Protein 3BEE (pdb70)

CATH classification: 1.25.40.10

Sequence (179 aa):
NAVTATQLAAKKATTLYYLHKQATDEVSLLLEQALQLEPYNEAALSLIANDHFISFRFQEAIDTWVLLLDSNDPNLDRVTIIESINKAKKLAVTATQLAAKATTLYYLHKQATDEVSLLLEEQALQLEPYNEAALSLIANDHFISFRFQEAIDTWVLLLDSNDPNLDRVTIIESINKAKKL

Radius of gyration: 17.72 Å; Cα contacts (8 Å, |Δi|>4): 206; chains: 2; bounding box: 45×54×32 Å

Nearest PDB structures (foldseek):
  3bee-assembly2_B  TM=1.011E+00  e=8.705E-12  Vibrio parahaemolyticus RIMD 2210633
  2e2e-assembly1_B  TM=8.707E-01  e=1.214E-04  Escherichia coli
  6i57-assembly1_A  TM=6.862E-01  e=1.501E-01  Homo sapiens
  8rw5-assembly1_B  TM=7.848E-01  e=7.991E-01  Myxococcus xanthus
  3fp4-assembly1_A  TM=7.143E-01  e=6.440E-01  Saccharomyces cerevisiae

Foldseek 3Di:
DDDALLNLLVVLVCCQPVPPNDDPSSVVSLVVSCVRPVLDPSSLVSVLVSCVVVLVLVVSLVSLVVNVVDPDPPDPNVVSVVSNVVSVVD/DQALVNLLVVLVVVCVVVVNDDPSSVVSLVVSCVRPVLDPSSLVSQLVSCVVVLVLVSSLVSLVSNVPDPDPPPPNVVSVVSNVVSVVD

B-factor: mean 39.33, std 5.63, range [28.01, 76.07]

InterPro domains:
  IPR011990 Tetratricopeptide-like helical domain superfamily [G3DSA:1.25.40.10] (98-235)
  IPR011990 Tetratricopeptide-like helical domain superfamily [SSF48452] (102-208)
  IPR019734 Tetratricopeptide repeat [PS50005] (113-146)
  IPR051263 Cytochrome c-type biogenesis [PTHR47870] (85-233)
  IPR056413 Cytochrome c-type biogenesis protein H, TPR domain [PF23914] (102-218)

Structure (mmCIF, N/CA/C/O backbone):
data_3BEE
#
_entry.id   3BEE
#
_cell.length_a   82.383
_cell.length_b   82.383
_cell.length_c   74.342
_cell.angle_alpha   90.00
_cell.angle_beta   90.00
_cell.angle_gamma   90.00
#
_symmetry.space_group_name_H-M   'P 43 21 2'
#
loop_
_entity.id
_entity.type
_entity.pdbx_description
1 polymer 'Putative YfrE protein'
2 non-polymer 1,2-ETHANEDIOL
3 water water
#
loop_
_atom_site.group_PDB
_atom_site.id
_atom_site.type_symbol
_atom_site.label_atom_id
_atom_site.label_alt_id
_atom_site.label_comp_id
_atom_site.label_asym_id
_atom_site.label_entity_id
_atom_site.label_seq_id
_atom_site.pdbx_PDB_ins_code
_atom_site.Cartn_x
_atom_site.Cartn_y
_atom_site.Cartn_z
_atom_site.occupancy
_atom_site.B_iso_or_equiv
_atom_site.auth_seq_id
_atom_site.auth_comp_id
_atom_site.auth_asym_id
_atom_site.auth_atom_id
_atom_site.pdbx_PDB_model_num
ATOM 1 N N . ASN A 1 2 ? 5.023 58.964 23.942 1.00 58.59 144 ASN A N 1
ATOM 2 C CA . ASN A 1 2 ? 6.450 59.438 23.933 1.00 58.11 144 ASN A CA 1
ATOM 3 C C . ASN A 1 2 ? 7.473 58.291 24.109 1.00 56.83 144 ASN A C 1
ATOM 4 O O . ASN A 1 2 ? 8.195 57.925 23.159 1.00 56.82 144 ASN A O 1
ATOM 6 N N . ALA A 1 3 ? 7.526 57.729 25.317 1.00 54.79 145 ALA A N 1
ATOM 7 C CA . ALA A 1 3 ? 8.493 56.680 25.630 1.00 52.60 145 ALA A CA 1
ATOM 8 C C . ALA A 1 3 ? 8.262 55.398 24.826 1.00 51.11 145 ALA A C 1
ATOM 9 O O . ALA A 1 3 ? 7.170 55.151 24.296 1.00 50.98 145 ALA A O 1
ATOM 11 N N . VAL A 1 4 ? 9.325 54.609 24.722 1.00 49.13 146 VAL A N 1
ATOM 12 C CA . VAL A 1 4 ? 9.293 53.285 24.125 1.00 47.58 146 VAL A CA 1
ATOM 13 C C . VAL A 1 4 ? 8.238 52.426 24.840 1.00 45.84 146 VAL A C 1
ATOM 14 O O . VAL A 1 4 ? 8.058 52.515 26.040 1.00 45.20 146 VAL A O 1
ATOM 18 N N . THR A 1 5 ? 7.511 51.614 24.098 1.00 44.69 147 THR A N 1
ATOM 19 C CA . THR A 1 5 ? 6.462 50.819 24.718 1.00 43.65 147 THR A CA 1
ATOM 20 C C . THR A 1 5 ? 7.046 49.485 25.187 1.00 42.84 147 THR A C 1
ATOM 21 O O . THR A 1 5 ? 8.149 49.121 24.782 1.00 42.45 147 THR A O 1
ATOM 25 N N . ALA A 1 6 ? 6.307 48.783 26.044 1.00 42.17 148 ALA A N 1
ATOM 26 C CA . ALA A 1 6 ? 6.716 47.475 26.551 1.00 42.37 148 ALA A CA 1
ATOM 27 C C . ALA A 1 6 ? 6.935 46.493 25.401 1.00 42.51 148 ALA A C 1
ATOM 28 O O . ALA A 1 6 ? 7.867 45.673 25.427 1.00 42.89 148 ALA A O 1
ATOM 30 N N . THR A 1 7 ? 6.068 46.585 24.394 1.00 42.50 149 THR A N 1
ATOM 31 C CA . THR A 1 7 ? 6.135 45.715 23.222 1.00 41.59 149 THR A CA 1
ATOM 32 C C . THR A 1 7 ? 7.369 46.038 22.387 1.00 41.42 149 THR A C 1
ATOM 33 O O . THR A 1 7 ? 8.029 45.136 21.900 1.00 42.07 149 THR A O 1
ATOM 37 N N . GLN A 1 8 ? 7.715 47.321 22.273 1.00 40.88 150 GLN A N 1
ATOM 38 C CA . GLN A 1 8 ? 8.954 47.714 21.607 1.00 39.82 150 GLN A CA 1
ATOM 39 C C . GLN A 1 8 ? 10.226 47.215 22.326 1.00 39.06 150 GLN A C 1
ATOM 40 O O . GLN A 1 8 ? 11.183 46.805 21.681 1.00 38.89 150 GLN A O 1
ATOM 46 N N . LEU A 1 9 ? 10.227 47.260 23.656 1.00 38.20 151 LEU A N 1
ATOM 47 C CA . LEU A 1 9 ? 11.297 46.686 24.461 1.00 37.18 151 LEU A CA 1
ATOM 48 C C . LEU A 1 9 ? 11.393 45.157 24.255 1.00 36.18 151 LEU A C 1
ATOM 49 O O . LEU A 1 9 ? 12.485 44.615 24.070 1.00 36.63 151 LEU A O 1
ATOM 54 N N . ALA A 1 10 ? 10.246 44.482 24.235 1.00 35.56 152 ALA A N 1
ATOM 55 C CA . ALA A 1 10 ? 10.192 43.036 24.046 1.00 34.79 152 ALA A CA 1
ATOM 56 C C . ALA A 1 10 ? 10.590 42.673 22.641 1.00 34.63 152 ALA A C 1
ATOM 57 O O . ALA A 1 10 ? 11.185 41.623 22.436 1.00 35.37 152 ALA A O 1
ATOM 59 N N . ALA A 1 11 ? 10.275 43.532 21.669 1.00 33.46 153 ALA A N 1
ATOM 60 C CA . ALA A 1 11 ? 10.689 43.286 20.290 1.00 32.97 153 ALA A CA 1
ATOM 61 C C . ALA A 1 11 ? 12.218 43.365 20.150 1.00 33.40 153 ALA A C 1
ATOM 62 O O . ALA A 1 11 ? 12.824 42.561 19.439 1.00 33.64 153 ALA A O 1
ATOM 64 N N A LYS A 1 12 ? 12.867 44.324 20.806 0.50 33.48 154 LYS A N 1
ATOM 65 N N B LYS A 1 12 ? 12.800 44.342 20.849 0.50 33.22 154 LYS A N 1
ATOM 66 C CA A LYS A 1 12 ? 14.326 44.324 20.735 0.50 33.43 154 LYS A CA 1
ATOM 67 C CA B LYS A 1 12 ? 14.246 44.535 20.941 0.50 33.11 154 LYS A CA 1
ATOM 68 C C A LYS A 1 12 ? 14.855 43.072 21.408 0.50 34.05 154 LYS A C 1
ATOM 69 C C B LYS A 1 12 ? 14.912 43.286 21.523 0.50 33.80 154 LYS A C 1
ATOM 70 O O A LYS A 1 12 ? 15.755 42.412 20.875 0.50 34.13 154 LYS A O 1
ATOM 71 O O B LYS A 1 12 ? 15.953 42.844 21.029 0.50 34.01 154 LYS A O 1
ATOM 82 N N . ALA A 1 13 ? 14.293 42.731 22.567 1.00 34.28 155 ALA A N 1
ATOM 83 C CA . ALA A 1 13 ? 14.743 41.506 23.236 1.00 34.98 155 ALA A CA 1
ATOM 84 C C . ALA A 1 13 ? 14.644 40.309 22.300 1.00 35.65 155 ALA A C 1
ATOM 85 O O . ALA A 1 13 ? 15.546 39.471 22.268 1.00 37.26 155 ALA A O 1
ATOM 87 N N . THR A 1 14 ? 13.549 40.227 21.545 1.00 36.44 156 THR A N 1
ATOM 88 C CA . THR A 1 14 ? 13.272 39.116 20.631 1.00 35.65 156 THR A CA 1
ATOM 89 C C . THR A 1 14 ? 14.318 39.098 19.510 1.00 36.26 156 THR A C 1
ATOM 90 O O . THR A 1 14 ? 14.832 38.036 19.157 1.00 36.38 156 THR A O 1
ATOM 94 N N . THR A 1 15 ? 14.630 40.263 18.942 1.00 36.67 157 THR A N 1
ATOM 95 C CA . THR A 1 15 ? 15.671 40.336 17.920 1.00 37.86 157 THR A CA 1
ATOM 96 C C . THR A 1 15 ? 17.029 39.844 18.458 1.00 38.89 157 THR A C 1
ATOM 97 O O . THR A 1 15 ? 17.683 39.012 17.836 1.00 38.78 157 THR A O 1
ATOM 101 N N . LEU A 1 16 ? 17.447 40.359 19.612 1.00 39.70 158 LEU A N 1
ATOM 102 C CA . LEU A 1 16 ? 18.715 39.945 20.202 1.00 40.99 158 LEU A CA 1
ATOM 103 C C . LEU A 1 16 ? 18.733 38.456 20.538 1.00 41.61 158 LEU A C 1
ATOM 104 O O . LEU A 1 16 ? 19.770 37.817 20.387 1.00 42.77 158 LEU A O 1
ATOM 109 N N . TYR A 1 17 ? 17.590 37.910 20.959 1.00 41.00 159 TYR A N 1
ATOM 110 C CA . TYR A 1 17 ? 17.458 36.484 21.230 1.00 41.01 159 TYR A CA 1
ATOM 111 C C . TYR A 1 17 ? 17.623 35.580 19.991 1.00 41.81 159 TYR A C 1
ATOM 112 O O . TYR A 1 17 ? 18.595 34.798 19.933 1.00 41.36 159 TYR A O 1
ATOM 121 N N . TYR A 1 18 ? 16.644 35.640 19.055 1.00 42.44 160 TYR A N 1
ATOM 122 C CA . TYR A 1 18 ? 16.556 34.696 17.871 1.00 42.44 160 TYR A CA 1
ATOM 123 C C . TYR A 1 18 ? 17.698 34.792 16.899 1.00 42.89 160 TYR A C 1
ATOM 124 O O . TYR A 1 18 ? 18.063 33.788 16.226 1.00 43.06 160 TYR A O 1
ATOM 133 N N . LEU A 1 19 ? 18.248 35.991 16.786 1.00 42.58 161 LEU A N 1
ATOM 134 C CA . LEU A 1 19 ? 19.316 36.197 15.804 1.00 43.00 161 LEU A CA 1
ATOM 135 C C . LEU A 1 19 ? 20.679 35.873 16.417 1.00 43.00 161 LEU A C 1
ATOM 136 O O . LEU A 1 19 ? 21.686 35.733 15.686 1.00 43.75 161 LEU A O 1
ATOM 141 N N . HIS A 1 20 ? 20.708 35.720 17.740 1.00 42.11 162 HIS A N 1
ATOM 142 C CA . HIS A 1 20 ? 21.986 35.431 18.454 1.00 41.56 162 HIS A CA 1
ATOM 143 C C . HIS A 1 20 ? 21.981 34.157 19.306 1.00 40.12 162 HIS A C 1
ATOM 144 O O . HIS A 1 20 ? 22.216 34.175 20.510 1.00 39.96 162 HIS A O 1
ATOM 151 N N . LYS A 1 21 ? 21.727 33.050 18.626 1.00 39.05 163 LYS A N 1
ATOM 152 C CA . LYS A 1 21 ? 21.840 31.725 19.196 1.00 37.64 163 LYS A CA 1
ATOM 153 C C . LYS A 1 21 ? 20.804 31.435 20.269 1.00 36.33 163 LYS A C 1
ATOM 154 O O . LYS A 1 21 ? 20.992 30.516 21.050 1.00 36.33 163 LYS A O 1
ATOM 160 N N . GLN A 1 22 ? 19.710 32.200 20.283 1.00 34.71 164 GLN A N 1
ATOM 161 C CA . GLN A 1 22 ? 18.596 31.945 21.195 1.00 34.39 164 GLN A CA 1
ATOM 162 C C . GLN A 1 22 ? 19.141 31.863 22.632 1.00 34.33 164 GLN A C 1
ATOM 163 O O . GLN A 1 22 ? 18.899 30.883 23.364 1.00 31.55 164 GLN A O 1
ATOM 169 N N . ALA A 1 23 ? 19.950 32.863 22.992 1.00 34.45 165 ALA A N 1
ATOM 170 C CA . ALA A 1 23 ? 20.498 32.952 24.348 1.00 34.94 165 ALA A CA 1
ATOM 171 C C . ALA A 1 23 ? 19.762 34.027 25.129 1.00 34.97 165 ALA A C 1
ATOM 172 O O . ALA A 1 23 ? 19.655 35.181 24.679 1.00 34.56 165 ALA A O 1
ATOM 182 N N . THR A 1 25 ? 20.515 36.207 27.392 1.00 35.42 167 THR A N 1
ATOM 183 C CA . THR A 1 25 ? 21.642 36.970 27.979 1.00 34.86 167 THR A CA 1
ATOM 184 C C . THR A 1 25 ? 21.105 37.960 29.002 1.00 34.63 167 THR A C 1
ATOM 185 O O . THR A 1 25 ? 19.895 38.186 29.065 1.00 34.16 167 THR A O 1
ATOM 189 N N . ASP 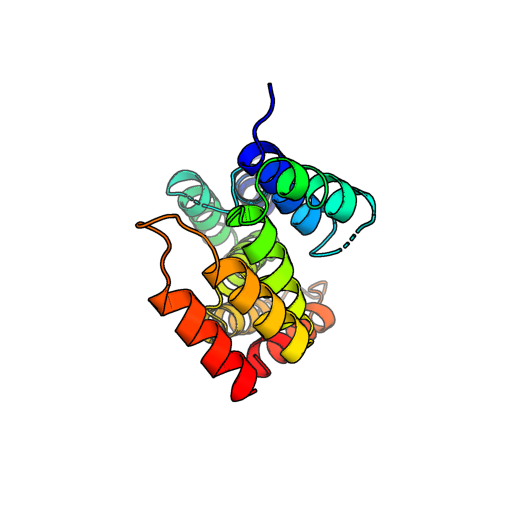A 1 26 ? 21.991 38.539 29.812 1.00 34.53 168 ASP A N 1
ATOM 190 C CA . ASP A 1 26 ? 21.609 39.639 30.694 1.00 35.28 168 ASP A CA 1
ATOM 191 C C . ASP A 1 26 ? 20.907 40.778 29.920 1.00 35.78 168 ASP A C 1
ATOM 192 O O . ASP A 1 26 ? 19.932 41.357 30.409 1.00 35.79 168 ASP A O 1
ATOM 197 N N . GLU A 1 27 ? 21.378 41.064 28.702 1.00 35.62 169 GLU A N 1
ATOM 198 C CA . GLU A 1 27 ? 20.805 42.140 27.885 1.00 36.58 169 GLU A CA 1
ATOM 199 C C . GLU A 1 27 ? 19.351 41.850 27.509 1.00 35.75 169 GLU A C 1
ATOM 200 O O . GLU A 1 27 ? 18.461 42.700 27.670 1.00 35.56 169 GLU A O 1
ATOM 206 N N . VAL A 1 28 ? 19.103 40.631 27.028 1.00 35.99 170 VAL A N 1
ATOM 207 C CA . VAL A 1 28 ? 17.750 40.180 26.681 1.00 34.78 170 VAL A CA 1
ATOM 208 C C . VAL A 1 28 ? 16.873 40.170 27.929 1.00 36.00 170 VAL A C 1
ATOM 209 O O . VAL A 1 28 ? 15.747 40.646 27.885 1.00 35.83 170 VAL A O 1
ATOM 213 N N . SER A 1 29 ? 17.392 39.626 29.039 1.00 36.08 171 SER A N 1
ATOM 214 C CA . SER A 1 29 ? 16.613 39.498 30.257 1.00 37.27 171 SER A CA 1
ATOM 215 C C . SER A 1 29 ? 16.203 40.871 30.768 1.00 37.55 171 SER A C 1
ATOM 216 O O . SER A 1 29 ? 15.036 41.062 31.131 1.00 37.90 171 SER A O 1
ATOM 219 N N . LEU A 1 30 ? 17.143 41.824 30.798 1.00 36.40 172 LEU A N 1
ATOM 220 C CA . LEU A 1 30 ? 16.799 43.174 31.243 1.00 36.59 172 LEU A CA 1
ATOM 221 C C . LEU A 1 30 ? 15.729 43.855 30.377 1.00 36.91 172 LEU A C 1
ATOM 222 O O . LEU A 1 30 ? 14.821 44.467 30.913 1.00 37.35 172 LEU A O 1
ATOM 227 N N . LEU A 1 31 ? 15.849 43.775 29.049 1.00 37.30 173 LEU A N 1
ATOM 228 C CA . LEU A 1 31 ? 14.822 44.322 28.136 1.00 38.12 173 LEU A CA 1
ATOM 229 C C . LEU A 1 31 ? 13.448 43.722 28.399 1.00 38.57 173 LEU A C 1
ATOM 230 O O . LEU A 1 31 ? 12.460 44.451 28.460 1.00 39.37 173 LEU A O 1
ATOM 235 N N . LEU A 1 32 ? 13.405 42.405 28.609 1.00 39.11 174 LEU A N 1
ATOM 236 C CA . LEU A 1 32 ? 12.176 41.711 29.009 1.00 38.77 174 LEU A CA 1
ATOM 237 C C . LEU A 1 32 ? 11.667 42.167 30.367 1.00 39.55 174 LEU A C 1
ATOM 238 O O . LEU A 1 32 ? 10.469 42.434 30.512 1.00 39.93 174 LEU A O 1
ATOM 243 N N . GLU A 1 33 ? 12.557 42.263 31.358 1.00 39.52 175 GLU A N 1
ATOM 244 C CA . GLU A 1 33 ? 12.164 42.747 32.679 1.00 40.53 175 GLU A CA 1
ATOM 245 C C . GLU A 1 33 ? 11.495 44.099 32.590 1.00 39.98 175 GLU A C 1
ATOM 246 O O . GLU A 1 33 ? 10.541 44.383 33.322 1.00 40.35 175 GLU A O 1
ATOM 252 N N . GLN A 1 34 ? 12.036 44.956 31.720 1.00 39.24 176 GLN A N 1
ATOM 253 C CA . GLN A 1 34 ? 11.527 46.306 31.563 1.00 38.41 176 GLN A CA 1
ATOM 254 C C . GLN A 1 34 ? 10.204 46.360 30.843 1.00 38.52 176 GLN A C 1
ATOM 255 O O . GLN A 1 34 ? 9.352 47.148 31.214 1.00 38.24 176 GLN A O 1
ATOM 261 N N . ALA A 1 35 ? 10.039 45.532 29.809 1.00 38.14 177 ALA A N 1
ATOM 262 C CA . ALA A 1 35 ? 8.735 45.342 29.191 1.00 38.98 177 ALA A CA 1
ATOM 263 C C . ALA A 1 35 ? 7.684 44.947 30.231 1.00 39.40 177 ALA A C 1
ATOM 264 O O . ALA A 1 35 ? 6.590 45.499 30.243 1.00 40.60 177 ALA A O 1
ATOM 266 N N . LEU A 1 36 ? 8.017 43.987 31.088 1.00 39.51 178 LEU A N 1
ATOM 267 C CA . LEU A 1 36 ? 7.106 43.490 32.134 1.00 39.82 178 LEU A CA 1
ATOM 268 C C . LEU A 1 36 ? 6.925 44.431 33.341 1.00 40.61 178 LEU A C 1
ATOM 269 O O . LEU A 1 36 ? 5.956 44.310 34.076 1.00 41.80 178 LEU A O 1
ATOM 274 N N . GLN A 1 37 ? 7.858 45.365 33.537 1.00 40.19 179 GLN A N 1
ATOM 275 C CA . GLN A 1 37 ? 7.703 46.454 34.495 1.00 40.59 179 GLN A CA 1
ATOM 276 C C . GLN A 1 37 ? 6.612 47.424 34.008 1.00 40.63 179 GLN A C 1
ATOM 277 O O . GLN A 1 37 ? 5.753 47.861 34.788 1.00 39.96 179 GLN A O 1
ATOM 283 N N . LEU A 1 38 ? 6.648 47.744 32.715 1.00 40.72 180 LEU A N 1
ATOM 284 C CA . LEU A 1 38 ? 5.608 48.569 32.082 1.00 40.66 180 LEU A CA 1
ATOM 285 C C . LEU A 1 38 ? 4.266 47.847 31.910 1.00 40.81 180 LEU A C 1
ATOM 286 O O . LEU A 1 38 ? 3.217 48.415 32.229 1.00 41.06 180 LEU A O 1
ATOM 291 N N . GLU A 1 39 ? 4.298 46.612 31.406 1.00 39.99 181 GLU A N 1
ATOM 292 C CA . GLU A 1 39 ? 3.082 45.828 31.167 1.00 40.07 181 GLU A CA 1
ATOM 293 C C . GLU A 1 39 ? 3.292 44.406 31.672 1.00 39.83 181 GLU A C 1
ATOM 294 O O . GLU A 1 39 ? 3.857 43.590 30.951 1.00 39.83 181 GLU A O 1
ATOM 300 N N . PRO A 1 40 ? 2.859 44.110 32.915 1.00 39.63 182 PRO A N 1
ATOM 301 C CA . PRO A 1 40 ? 3.089 42.803 33.551 1.00 39.34 182 PRO A CA 1
ATOM 302 C C . PRO A 1 40 ? 2.576 41.609 32.754 1.00 39.06 182 PRO A C 1
ATOM 303 O O . PRO A 1 40 ? 3.060 40.489 32.969 1.00 39.20 182 PRO A O 1
ATOM 307 N N . TYR A 1 41 ? 1.629 41.836 31.848 1.00 38.33 183 TYR A N 1
ATOM 308 C CA . TYR A 1 41 ? 1.087 40.748 31.014 1.00 38.87 183 TYR A CA 1
ATOM 309 C C . TYR A 1 41 ? 1.403 40.949 29.528 1.00 38.09 183 TYR A C 1
ATOM 310 O O . TYR A 1 41 ? 0.701 40.459 28.646 1.00 37.29 183 TYR A O 1
ATOM 319 N N . ASN A 1 42 ? 2.488 41.669 29.256 1.00 37.59 184 ASN A N 1
ATOM 320 C CA . ASN A 1 42 ? 2.883 41.912 27.880 1.00 37.24 184 ASN A CA 1
ATOM 321 C C . ASN A 1 42 ? 3.053 40.600 27.111 1.00 37.16 184 ASN A C 1
ATOM 322 O O . ASN A 1 42 ? 3.789 39.715 27.535 1.00 36.02 184 ASN A O 1
ATOM 327 N N . GLU A 1 43 ? 2.349 40.500 25.986 1.00 37.22 185 GLU A N 1
ATOM 328 C CA . GLU A 1 43 ? 2.280 39.288 25.209 1.00 37.15 185 GLU A CA 1
ATOM 329 C C . GLU A 1 43 ? 3.606 38.971 24.570 1.00 35.63 185 GLU A C 1
ATOM 330 O O . GLU A 1 43 ? 4.070 37.863 24.676 1.00 34.78 185 GLU A O 1
ATOM 336 N N . ALA A 1 44 ? 4.214 39.945 23.900 1.00 35.04 186 ALA A N 1
ATOM 337 C CA . ALA A 1 44 ? 5.524 39.740 23.273 1.00 34.92 186 ALA A CA 1
ATOM 338 C C . ALA A 1 44 ? 6.592 39.234 24.272 1.00 35.15 186 ALA A C 1
ATOM 339 O O . ALA A 1 44 ? 7.356 38.330 23.956 1.00 34.99 186 ALA A O 1
ATOM 341 N N . ALA A 1 45 ? 6.618 39.818 25.471 1.00 34.63 187 ALA A N 1
ATOM 342 C CA . ALA A 1 45 ? 7.620 39.513 26.485 1.00 34.10 187 ALA A CA 1
ATOM 343 C C . ALA A 1 45 ? 7.414 38.123 27.106 1.00 34.49 187 ALA A C 1
ATOM 344 O O . ALA A 1 45 ? 8.339 37.314 27.146 1.00 34.01 187 ALA A O 1
ATOM 346 N N . LEU A 1 46 ? 6.201 37.848 27.587 1.00 34.53 188 LEU A N 1
ATOM 347 C CA . LEU A 1 46 ? 5.905 36.575 28.209 1.00 35.00 188 LEU A CA 1
ATOM 348 C C . LEU A 1 46 ? 6.008 35.453 27.195 1.00 35.38 188 LEU A C 1
ATOM 349 O O . LEU A 1 46 ? 6.402 34.327 27.516 1.00 35.54 188 LEU A O 1
ATOM 354 N N . SER A 1 47 ? 5.660 35.771 25.961 1.00 35.07 189 SER A N 1
ATOM 355 C CA . SER A 1 47 ? 5.747 34.806 24.906 1.00 36.47 189 SER A CA 1
ATOM 356 C C . SER A 1 47 ? 7.208 34.415 24.599 1.00 35.81 189 SER A C 1
ATOM 357 O O . SER A 1 47 ? 7.514 33.227 24.442 1.00 36.66 189 SER A O 1
ATOM 360 N N . LEU A 1 48 ? 8.117 35.383 24.563 1.00 33.93 190 LEU A N 1
ATOM 361 C CA . LEU A 1 48 ? 9.545 35.050 24.414 1.00 33.17 190 LEU A CA 1
ATOM 362 C C . LEU A 1 48 ? 10.051 34.164 25.560 1.00 33.20 190 LEU A C 1
ATOM 363 O O . LEU A 1 48 ? 10.776 33.192 25.341 1.00 33.30 190 LEU A O 1
ATOM 368 N N . ILE A 1 49 ? 9.694 34.532 26.783 1.00 33.18 191 ILE A N 1
ATOM 369 C CA . ILE A 1 49 ? 10.111 33.791 27.968 1.00 32.98 191 ILE A CA 1
ATOM 370 C C . ILE A 1 49 ? 9.621 32.330 27.918 1.00 33.69 191 ILE A C 1
ATOM 371 O O . ILE A 1 49 ? 10.415 31.383 28.155 1.00 34.39 191 ILE A O 1
ATOM 376 N N . ALA A 1 50 ? 8.333 32.150 27.616 1.00 33.93 192 ALA A N 1
ATOM 377 C CA . ALA A 1 50 ? 7.731 30.793 27.454 1.00 35.00 192 ALA A CA 1
ATOM 378 C C . ALA A 1 50 ? 8.410 30.006 26.351 1.00 35.39 192 ALA A C 1
ATOM 379 O O . ALA A 1 50 ? 8.669 28.830 26.515 1.00 36.32 192 ALA A O 1
ATOM 381 N N . ASN A 1 51 ? 8.638 30.649 25.204 1.00 36.21 193 ASN A N 1
ATOM 382 C CA . ASN A 1 51 ? 9.243 29.993 24.064 1.00 36.75 193 ASN A CA 1
ATOM 383 C C . ASN A 1 51 ? 10.640 29.579 24.421 1.00 36.35 193 ASN A C 1
ATOM 384 O O . ASN A 1 51 ? 11.044 28.495 24.075 1.00 37.24 193 ASN A O 1
ATOM 389 N N . ASP A 1 52 ? 11.383 30.450 25.106 1.00 35.43 194 ASP A N 1
ATOM 390 C CA . ASP A 1 52 ? 12.730 30.103 25.541 1.00 34.89 194 ASP A CA 1
ATOM 391 C C . ASP A 1 52 ? 12.762 28.869 26.473 1.00 34.97 194 ASP A C 1
ATOM 392 O O . ASP A 1 52 ? 13.612 27.985 26.322 1.00 34.61 194 ASP A O 1
ATOM 397 N N . HIS A 1 53 ? 11.865 28.832 27.462 1.00 34.51 195 HIS A N 1
ATOM 398 C CA . HIS A 1 53 ? 11.668 27.623 28.267 1.00 33.99 195 HIS A CA 1
ATOM 399 C C . HIS A 1 53 ? 11.413 26.400 27.359 1.00 33.96 195 HIS A C 1
ATOM 400 O O . HIS A 1 53 ? 12.066 25.371 27.483 1.00 34.39 195 HIS A O 1
ATOM 407 N N . PHE A 1 54 ? 10.475 26.529 26.426 1.00 33.57 196 PHE A N 1
ATOM 408 C CA . PHE A 1 54 ? 10.076 25.397 25.597 1.00 34.03 196 PHE A CA 1
ATOM 409 C C . PHE A 1 54 ? 11.275 24.832 24.805 1.00 35.2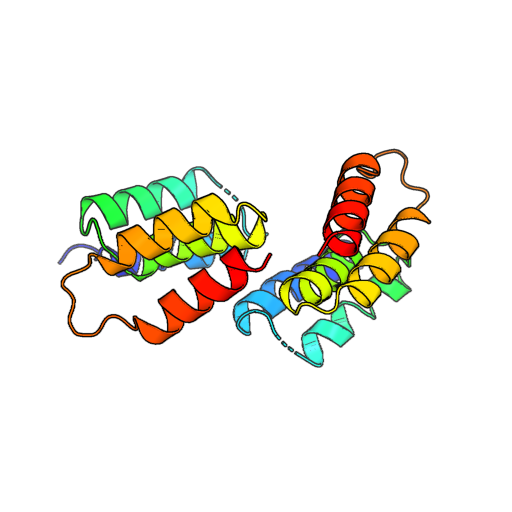6 196 PHE A C 1
ATOM 410 O O . PHE A 1 54 ? 11.519 23.622 24.809 1.00 34.76 196 PHE A O 1
ATOM 418 N N . ILE A 1 55 ? 11.970 25.730 24.104 1.00 36.08 197 ILE A N 1
ATOM 419 C CA . ILE A 1 55 ? 13.183 25.450 23.329 1.00 37.64 197 ILE A CA 1
ATOM 420 C C . ILE A 1 55 ? 14.230 24.741 24.206 1.00 37.54 197 ILE A C 1
ATOM 421 O O . ILE A 1 55 ? 14.985 23.871 23.733 1.00 37.34 197 ILE A O 1
ATOM 426 N N . SER A 1 56 ? 14.272 25.135 25.483 1.00 36.70 198 SER A N 1
ATOM 427 C CA . SER A 1 56 ? 15.224 24.609 26.428 1.00 36.81 198 SER A CA 1
ATOM 428 C C . SER A 1 56 ? 14.708 23.316 27.081 1.00 36.47 198 SER A C 1
ATOM 429 O O . SER A 1 56 ? 15.356 22.799 27.973 1.00 35.52 198 SER A O 1
ATOM 432 N N . PHE A 1 57 ? 13.539 22.827 26.641 1.00 35.96 199 PHE A N 1
ATOM 433 C CA . PHE A 1 57 ? 12.933 21.582 27.146 1.00 36.92 199 PHE A CA 1
ATOM 434 C C . PHE A 1 57 ? 12.463 21.722 28.619 1.00 36.54 199 PHE A C 1
ATOM 435 O O . PHE A 1 57 ? 12.242 20.731 29.309 1.00 36.29 199 PHE A O 1
ATOM 443 N N . ARG A 1 58 ? 12.328 22.964 29.095 1.00 35.57 200 ARG A N 1
ATOM 444 C CA . ARG A 1 58 ? 11.733 23.233 30.400 1.00 34.97 200 ARG A CA 1
ATOM 445 C C . ARG A 1 58 ? 10.236 23.385 30.191 1.00 34.84 200 ARG A C 1
ATOM 446 O O . ARG A 1 58 ? 9.702 24.493 30.223 1.00 35.48 200 ARG A O 1
ATOM 454 N N . PHE A 1 59 ? 9.555 22.259 29.970 1.00 35.18 201 PHE A N 1
ATOM 455 C CA . PHE A 1 59 ? 8.168 22.285 29.503 1.00 35.07 201 PHE A CA 1
ATOM 456 C C . PHE A 1 59 ? 7.213 22.792 30.587 1.00 35.32 201 PHE A C 1
ATOM 457 O O . PHE A 1 59 ? 6.242 23.487 30.302 1.00 35.54 201 PHE A O 1
ATOM 465 N N . GLN A 1 60 ? 7.494 22.437 31.828 1.00 35.77 202 GLN A N 1
ATOM 466 C CA . GLN A 1 60 ? 6.686 22.892 32.968 1.00 36.54 202 GLN A CA 1
ATOM 467 C C . GLN A 1 60 ? 6.732 24.410 33.112 1.00 35.89 202 GLN A 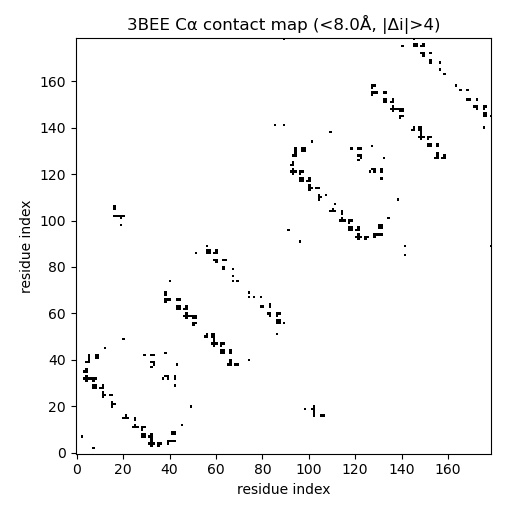C 1
ATOM 468 O O . GLN A 1 60 ? 5.694 25.064 33.266 1.00 35.11 202 GLN A O 1
ATOM 474 N N . GLU A 1 61 ? 7.942 24.967 33.067 1.00 35.04 203 GLU A N 1
ATOM 475 C CA . GLU A 1 61 ? 8.101 26.406 33.153 1.00 35.74 203 GLU A CA 1
ATOM 476 C C . GLU A 1 61 ? 7.502 27.145 31.977 1.00 34.86 203 GLU A C 1
ATOM 477 O O . GLU A 1 61 ? 6.981 28.222 32.170 1.00 34.30 203 GLU A O 1
ATOM 483 N N . ALA A 1 62 ? 7.587 26.568 30.766 1.00 34.83 204 ALA A N 1
ATOM 484 C CA . ALA A 1 62 ? 6.889 27.121 29.594 1.00 34.40 204 ALA A CA 1
ATOM 485 C C . ALA A 1 62 ? 5.386 27.237 29.850 1.00 34.63 204 ALA A C 1
ATOM 486 O O . ALA A 1 62 ? 4.783 28.280 29.609 1.00 34.75 204 ALA A O 1
ATOM 488 N N . ILE A 1 63 ? 4.787 26.162 30.362 1.00 34.92 205 ILE A N 1
ATOM 489 C CA . ILE A 1 63 ? 3.353 26.134 30.665 1.00 34.18 205 ILE A CA 1
ATOM 490 C C . ILE A 1 63 ? 2.983 27.192 31.695 1.00 33.97 205 ILE A C 1
ATOM 491 O O . ILE A 1 63 ? 2.013 27.936 31.504 1.00 33.32 205 ILE A O 1
ATOM 496 N N . ASP A 1 64 ? 3.772 27.275 32.763 1.00 34.71 206 ASP A N 1
ATOM 497 C CA . ASP A 1 64 ? 3.534 28.233 33.842 1.00 35.61 206 ASP A CA 1
ATOM 498 C C . ASP A 1 64 ? 3.496 29.662 33.299 1.00 35.90 206 ASP A C 1
ATOM 499 O O . ASP A 1 64 ? 2.712 30.473 33.759 1.00 36.45 206 ASP A O 1
ATOM 504 N N . THR A 1 65 ? 4.375 29.951 32.343 1.00 35.36 207 THR A N 1
ATOM 505 C CA . THR A 1 65 ? 4.474 31.295 31.744 1.00 36.13 207 THR A CA 1
ATOM 506 C C . THR A 1 65 ? 3.253 31.555 30.855 1.00 35.53 207 THR A C 1
ATOM 507 O O . THR A 1 65 ? 2.688 32.643 30.879 1.00 35.81 207 THR A O 1
ATOM 511 N N . TRP A 1 66 ? 2.857 30.553 30.084 1.00 35.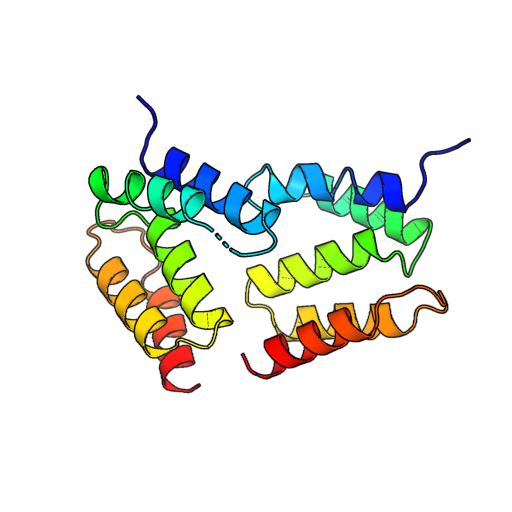73 208 TRP A N 1
ATOM 512 C CA . TRP A 1 66 ? 1.669 30.672 29.222 1.00 35.95 208 TRP A CA 1
ATOM 513 C C . TRP A 1 66 ? 0.387 30.790 30.043 1.00 35.92 208 TRP A C 1
ATOM 514 O O . TRP A 1 66 ? -0.507 31.545 29.678 1.00 36.48 208 TRP A O 1
ATOM 525 N N . VAL A 1 67 ? 0.304 30.058 31.154 1.00 35.47 209 VAL A N 1
ATOM 526 C CA . VAL A 1 67 ? -0.887 30.094 31.993 1.00 35.14 209 VAL A CA 1
ATOM 527 C C . VAL A 1 67 ? -1.000 31.484 32.648 1.00 35.78 209 VAL A C 1
ATOM 528 O O . VAL A 1 67 ? -2.094 32.030 32.768 1.00 36.18 209 VAL A O 1
ATOM 532 N N . LEU A 1 68 ? 0.143 32.050 33.031 1.00 36.39 210 LEU A N 1
ATOM 533 C CA . LEU A 1 68 ? 0.235 33.413 33.535 1.00 37.31 210 LEU A CA 1
ATOM 534 C C . LEU A 1 68 ? -0.202 34.428 32.465 1.00 36.64 210 LEU A C 1
ATOM 535 O O . LEU A 1 68 ? -0.994 35.319 32.737 1.00 37.29 210 LEU A O 1
ATOM 540 N N . LEU A 1 69 ? 0.282 34.259 31.246 1.00 36.60 211 LEU A N 1
ATOM 541 C CA . LEU A 1 69 ? -0.138 35.112 30.129 1.00 36.58 211 LEU A CA 1
ATOM 542 C C . LEU A 1 69 ? -1.661 35.071 29.914 1.00 36.29 211 LEU A C 1
ATOM 543 O O . LEU A 1 69 ? -2.272 36.103 29.631 1.00 36.69 211 LEU A O 1
ATOM 548 N N . LEU A 1 70 ? -2.263 33.888 30.058 1.00 35.02 212 LEU A N 1
ATOM 549 C CA . LEU A 1 70 ? -3.706 33.713 29.872 1.00 34.53 212 LEU A CA 1
ATOM 550 C C . LEU A 1 70 ? -4.532 34.561 30.835 1.00 35.18 212 LEU A C 1
ATOM 551 O O . LEU A 1 70 ? -5.700 34.832 30.562 1.00 35.34 212 LEU A O 1
ATOM 556 N N . ASP A 1 71 ? -3.940 34.969 31.957 1.00 36.00 213 ASP A N 1
ATOM 557 C CA . ASP A 1 71 ? -4.664 35.818 32.924 1.00 37.96 213 ASP A CA 1
ATOM 558 C C . ASP A 1 71 ? -4.758 37.277 32.468 1.00 38.12 213 ASP A C 1
ATOM 559 O O . ASP A 1 71 ? -5.437 38.085 33.114 1.00 38.38 213 ASP A O 1
ATOM 564 N N . SER A 1 72 ? -4.082 37.597 31.357 1.00 38.91 214 SER A N 1
ATOM 565 C CA . SER A 1 72 ? -4.233 38.881 30.670 1.00 39.45 214 SER A CA 1
ATOM 566 C C . SER A 1 72 ? -5.700 39.227 30.420 1.00 40.02 214 SER A C 1
ATOM 567 O O . SER A 1 72 ? -6.498 38.364 30.061 1.00 39.31 214 SER A O 1
ATOM 570 N N . ASN A 1 73 ? -6.030 40.502 30.606 1.00 40.72 215 ASN A N 1
ATOM 571 C CA . ASN A 1 73 ? -7.373 41.013 30.360 1.00 41.92 215 ASN A CA 1
ATOM 572 C C . ASN A 1 73 ? -7.504 41.605 28.954 1.00 42.10 215 ASN A C 1
ATOM 573 O O . ASN A 1 73 ? -8.532 42.217 28.627 1.00 42.06 215 ASN A O 1
ATOM 578 N N . ASP A 1 74 ? -6.463 41.431 28.133 1.00 41.88 216 ASP A N 1
ATOM 579 C CA . ASP A 1 74 ? -6.475 41.931 26.763 1.00 42.38 216 ASP A CA 1
ATOM 580 C C . ASP A 1 74 ? -7.396 41.065 25.912 1.00 42.40 216 ASP A C 1
ATOM 581 O O . ASP A 1 74 ? -7.108 39.881 25.696 1.00 42.41 216 ASP A O 1
ATOM 586 N N . PRO A 1 75 ? -8.502 41.660 25.417 1.00 42.69 217 PRO A N 1
ATOM 587 C CA . PRO A 1 75 ? -9.498 40.932 24.631 1.00 43.02 217 PRO A CA 1
ATOM 588 C C . PRO A 1 75 ? -8.921 40.327 23.354 1.00 43.26 217 PRO A C 1
ATOM 589 O O . PRO A 1 75 ? -9.404 39.297 22.902 1.00 43.59 217 PRO A O 1
ATOM 593 N N . ASN A 1 76 ? -7.888 40.958 22.798 1.00 43.80 218 ASN A N 1
ATOM 594 C CA . ASN A 1 76 ? -7.266 40.510 21.543 1.00 44.25 218 ASN A CA 1
ATOM 595 C C . ASN A 1 76 ? -6.240 39.361 21.677 1.00 43.72 218 ASN A C 1
ATOM 596 O O . ASN A 1 76 ? -5.779 38.818 20.663 1.00 44.02 218 ASN A O 1
ATOM 601 N N . LEU A 1 77 ? -5.887 38.993 22.908 1.00 43.17 219 LEU A N 1
ATOM 602 C CA . LEU A 1 77 ? -4.950 37.861 23.153 1.00 42.25 219 LEU A CA 1
ATOM 603 C C . LEU A 1 77 ? -5.358 36.584 22.410 1.00 42.26 219 LEU A C 1
ATOM 604 O O . LEU A 1 77 ? -6.499 36.123 22.537 1.00 41.74 219 LEU A O 1
ATOM 609 N N . ASP A 1 78 ? -4.418 35.996 21.665 1.00 42.30 220 ASP A N 1
ATOM 610 C CA . ASP A 1 78 ? -4.674 34.742 20.952 1.00 41.75 220 ASP A CA 1
ATOM 611 C C . ASP A 1 78 ? -4.534 33.564 21.911 1.00 40.71 220 ASP A C 1
ATOM 612 O O . ASP A 1 78 ? -3.506 32.864 21.930 1.00 40.48 220 ASP A O 1
ATOM 617 N N . ARG A 1 79 ? -5.593 33.348 22.680 1.00 39.28 221 ARG A N 1
ATOM 618 C CA . ARG A 1 79 ? -5.655 32.305 23.686 1.00 37.86 221 ARG A CA 1
ATOM 619 C C . ARG A 1 79 ? -5.569 30.955 23.052 1.00 36.80 221 ARG A C 1
ATOM 620 O O . ARG A 1 79 ? -4.975 30.055 23.626 1.00 35.71 221 ARG A O 1
ATOM 628 N N . VAL A 1 8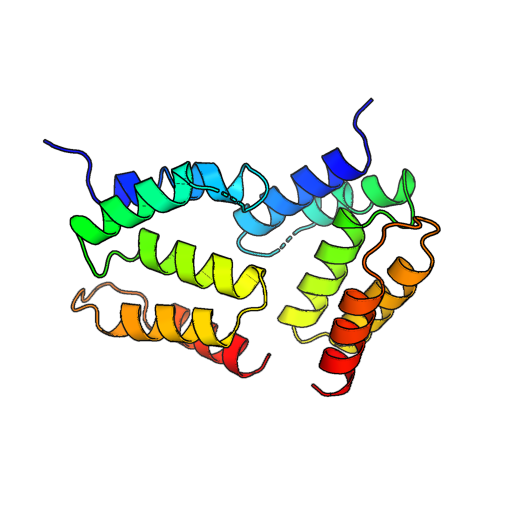0 ? -6.174 30.814 21.874 1.00 36.70 222 VAL A N 1
ATOM 629 C CA . VAL A 1 80 ? -6.161 29.549 21.161 1.00 36.84 222 VAL A CA 1
ATOM 630 C C . VAL A 1 80 ? -4.728 29.044 20.903 1.00 36.85 222 VAL A C 1
ATOM 631 O O . VAL A 1 80 ? -4.408 27.911 21.230 1.00 36.14 222 VAL A O 1
ATOM 635 N N . THR A 1 81 ? -3.857 29.900 20.374 1.00 37.50 223 THR A N 1
ATOM 636 C CA . THR A 1 81 ? -2.477 29.481 20.061 1.00 37.78 223 THR A CA 1
ATOM 637 C C . THR A 1 81 ? -1.741 29.169 21.341 1.00 37.10 223 THR A C 1
ATOM 638 O O . THR A 1 81 ? -1.016 28.179 21.414 1.00 37.59 223 THR A O 1
ATOM 642 N N . ILE A 1 82 ? -1.954 29.994 22.361 1.00 36.90 224 ILE A N 1
ATOM 643 C CA . ILE A 1 82 ? -1.302 29.806 23.657 1.00 36.13 224 ILE A CA 1
ATOM 644 C C . ILE A 1 82 ? -1.668 28.443 24.257 1.00 36.11 224 ILE A C 1
ATOM 645 O O . ILE A 1 82 ? -0.807 27.710 24.726 1.00 36.14 224 ILE A O 1
ATOM 650 N N . ILE A 1 83 ? -2.948 28.107 24.226 1.00 35.19 225 ILE A N 1
ATOM 651 C CA . ILE A 1 83 ? -3.401 26.837 24.800 1.00 35.43 225 ILE A CA 1
ATOM 652 C C . ILE A 1 83 ? -2.949 25.612 23.959 1.00 35.95 225 ILE A C 1
ATOM 653 O O . ILE A 1 83 ? -2.737 24.533 24.518 1.00 35.68 225 ILE A O 1
ATOM 658 N N . GLU A 1 84 ? -2.825 25.776 22.636 1.00 35.43 226 GLU A N 1
ATOM 659 C CA . GLU A 1 84 ? -2.194 24.748 21.799 1.00 36.83 226 GLU A CA 1
ATOM 660 C C . GLU A 1 84 ? -0.714 24.529 22.201 1.00 36.42 226 GLU A C 1
ATOM 661 O O . GLU A 1 84 ? -0.233 23.383 22.241 1.00 36.87 226 GLU A O 1
ATOM 667 N N . SER A 1 85 ? -0.010 25.620 22.507 1.00 35.59 227 SER A N 1
ATOM 668 C CA . SER A 1 85 ? 1.359 25.548 23.016 1.00 35.74 227 SER A CA 1
ATOM 669 C C . SER A 1 85 ? 1.435 24.791 24.348 1.00 35.48 227 SER A C 1
ATOM 670 O O . SER A 1 85 ? 2.332 23.942 24.532 1.00 34.96 227 SER A O 1
ATOM 673 N N . ILE A 1 86 ? 0.517 25.118 25.265 1.00 35.25 228 ILE A N 1
ATOM 674 C CA . ILE A 1 86 ? 0.438 24.462 26.572 1.00 35.23 228 ILE A CA 1
ATOM 675 C C . ILE A 1 86 ? 0.230 22.982 26.348 1.00 36.64 228 ILE A C 1
ATOM 676 O O . ILE A 1 86 ? 0.890 22.134 26.982 1.00 36.79 228 ILE A O 1
ATOM 681 N N . ASN A 1 87 ? -0.696 22.662 25.451 1.00 36.29 229 ASN A N 1
ATOM 682 C CA . ASN A 1 87 ? -0.986 21.270 25.193 1.00 38.11 229 ASN A CA 1
ATOM 683 C C . ASN A 1 87 ? 0.169 20.449 24.606 1.00 38.26 229 ASN A C 1
ATOM 684 O O . ASN A 1 87 ? 0.377 19.317 25.016 1.00 37.72 229 ASN A O 1
ATOM 689 N N . LYS A 1 88 ? 0.890 21.018 23.643 1.00 37.83 230 LYS A N 1
ATOM 690 C CA . LYS A 1 88 ? 2.106 20.413 23.119 1.00 39.64 230 LYS A CA 1
ATOM 691 C C . LYS A 1 88 ? 3.123 20.155 24.267 1.00 38.16 230 LYS A C 1
ATOM 692 O O . LYS A 1 88 ? 3.610 19.045 24.425 1.00 38.27 230 LYS A O 1
ATOM 698 N N . ALA A 1 89 ? 3.439 21.200 25.034 1.00 37.64 231 ALA A N 1
ATOM 699 C CA . ALA A 1 89 ? 4.376 21.124 26.175 1.00 37.18 231 ALA A CA 1
ATOM 700 C C . ALA A 1 89 ? 4.009 20.015 27.167 1.00 37.23 231 ALA A C 1
ATOM 701 O O . ALA A 1 89 ? 4.848 19.202 27.561 1.00 37.20 231 ALA A O 1
ATOM 703 N N . LYS A 1 90 ? 2.735 19.979 27.527 1.00 37.95 232 LYS A N 1
ATOM 704 C CA . LYS A 1 90 ? 2.169 18.995 28.449 1.00 38.69 232 LYS A CA 1
ATOM 705 C C . LYS A 1 90 ? 2.432 17.578 27.936 1.00 38.39 232 LYS A C 1
ATOM 706 O O . LYS A 1 90 ? 2.800 16.706 28.700 1.00 37.69 232 LYS A O 1
ATOM 712 N N . LYS A 1 91 ? 2.267 17.368 26.630 1.00 38.75 233 LYS A N 1
ATOM 713 C CA . LYS A 1 91 ? 2.481 16.065 26.010 1.00 39.96 233 LYS A CA 1
ATOM 714 C C . LYS A 1 91 ? 3.960 15.683 25.920 1.00 39.65 233 LYS A C 1
ATOM 715 O O . LYS A 1 91 ? 4.272 14.538 25.713 1.00 39.27 233 LYS A O 1
ATOM 721 N N . LEU A 1 92 ? 4.864 16.647 26.077 1.00 39.35 234 LEU A N 1
ATOM 722 C CA . LEU A 1 92 ? 6.287 16.370 25.970 1.00 39.82 234 LEU A CA 1
ATOM 723 C C . LEU A 1 92 ? 6.926 16.163 27.334 1.00 41.15 234 LEU A C 1
ATOM 724 O O . LEU A 1 92 ? 8.100 15.803 27.419 1.00 39.65 234 LEU A O 1
ATOM 737 N N . ALA B 1 3 ? 36.345 30.465 4.676 1.00 46.79 145 ALA B N 1
ATOM 738 C CA . ALA B 1 3 ? 35.375 29.343 4.507 1.00 46.62 145 ALA B CA 1
ATOM 739 C C . ALA B 1 3 ? 34.398 29.271 5.678 1.00 46.36 145 ALA B C 1
ATOM 740 O O . ALA B 1 3 ? 34.821 29.230 6.841 1.00 46.68 145 ALA B O 1
ATOM 742 N N . VAL B 1 4 ? 33.098 29.271 5.369 1.00 45.48 146 VAL B N 1
ATOM 743 C CA . VAL B 1 4 ? 32.063 29.097 6.382 1.00 44.59 146 VAL B CA 1
ATOM 744 C C . VAL B 1 4 ? 32.139 27.677 6.966 1.00 43.83 146 VAL B C 1
ATOM 745 O O . VAL B 1 4 ? 32.251 26.702 6.222 1.00 44.17 146 VAL B O 1
ATOM 747 N N . THR B 1 5 ? 32.107 27.570 8.292 1.00 41.88 147 THR B N 1
ATOM 748 C CA . THR B 1 5 ? 32.172 26.275 8.938 1.00 40.54 147 THR B CA 1
ATOM 749 C C . THR B 1 5 ? 30.776 25.615 8.977 1.00 39.78 147 THR B C 1
ATOM 750 O O . THR B 1 5 ? 29.743 26.270 8.741 1.00 39.02 147 THR B O 1
ATOM 754 N N . ALA B 1 6 ? 30.765 24.323 9.283 1.00 38.83 148 ALA B N 1
ATOM 755 C CA . ALA B 1 6 ? 29.530 23.572 9.464 1.00 38.52 148 ALA B CA 1
ATOM 756 C C . ALA B 1 6 ? 28.683 24.173 10.592 1.00 38.45 148 ALA B C 1
ATOM 757 O O . ALA B 1 6 ? 27.474 24.300 10.449 1.00 37.24 148 ALA B O 1
ATOM 759 N N . THR B 1 7 ? 29.319 24.556 11.701 1.00 38.45 149 THR B N 1
ATOM 760 C CA . THR B 1 7 ? 28.568 25.117 12.839 1.00 38.96 149 THR B CA 1
ATOM 761 C C . THR B 1 7 ? 27.966 26.498 12.498 1.00 39.15 149 THR B C 1
ATOM 762 O O . THR B 1 7 ? 26.823 26.771 12.867 1.00 39.85 149 THR B O 1
ATOM 766 N N . GLN B 1 8 ? 28.704 27.331 11.763 1.00 38.25 150 GLN B N 1
ATOM 767 C CA . GLN B 1 8 ? 28.115 28.527 11.147 1.00 37.76 150 GLN B CA 1
ATOM 768 C C . GLN B 1 8 ? 26.887 28.267 10.277 1.00 36.98 150 GLN B C 1
ATOM 769 O O . GLN B 1 8 ? 25.874 28.949 10.429 1.00 37.23 150 GLN B O 1
ATOM 775 N N . LEU B 1 9 ? 26.964 27.280 9.390 1.00 35.53 151 LEU B N 1
ATOM 776 C CA . LEU B 1 9 ? 25.817 26.891 8.558 1.00 35.47 151 LEU B CA 1
ATOM 777 C C . LEU B 1 9 ? 24.638 26.459 9.417 1.00 35.51 151 LEU B C 1
ATOM 778 O O . LEU B 1 9 ? 23.492 26.881 9.187 1.00 35.13 151 LEU B O 1
ATOM 783 N N . ALA B 1 10 ? 24.933 25.621 10.415 1.00 35.04 152 ALA B N 1
ATOM 784 C CA . ALA B 1 10 ? 23.926 25.080 11.330 1.00 35.72 152 ALA B CA 1
ATOM 785 C C . ALA B 1 10 ? 23.336 26.193 12.181 1.00 35.81 152 ALA B C 1
ATOM 786 O O . ALA B 1 10 ? 22.153 26.136 12.532 1.00 36.63 152 ALA B O 1
ATOM 788 N N . ALA B 1 11 ? 24.171 27.162 12.564 1.00 35.07 153 ALA B N 1
ATOM 789 C CA . ALA B 1 11 ? 23.716 28.321 13.336 1.00 35.79 153 ALA B CA 1
ATOM 790 C C . ALA B 1 11 ? 22.715 29.147 12.520 1.00 36.39 153 ALA B C 1
ATOM 791 O O . ALA B 1 11 ? 21.654 29.537 13.028 1.00 36.97 153 ALA B O 1
ATOM 793 N N . LYS B 1 12 ? 23.054 29.413 11.261 1.00 36.27 154 LYS B N 1
ATOM 794 C CA . LYS B 1 12 ? 22.152 30.108 10.362 1.00 36.96 154 LYS B CA 1
ATOM 795 C C . LYS B 1 12 ? 20.846 29.341 10.184 1.00 35.79 154 LYS B C 1
ATOM 796 O O . LYS B 1 12 ? 19.785 29.924 10.216 1.00 34.57 154 LYS B O 1
ATOM 802 N N . ALA B 1 13 ? 20.942 28.027 9.954 1.00 35.55 155 ALA B N 1
ATOM 803 C CA . A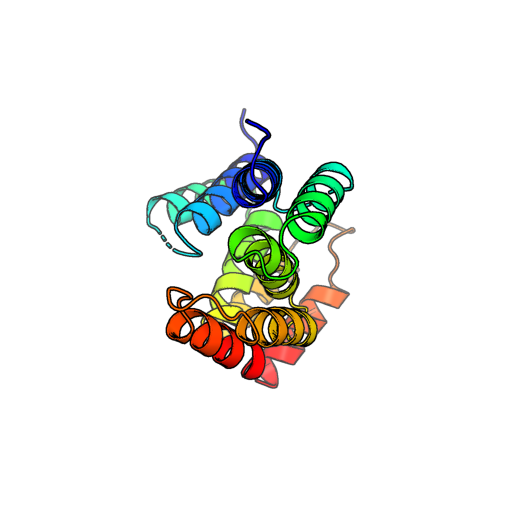LA B 1 13 ? 19.779 27.174 9.804 1.00 34.76 155 ALA B CA 1
ATOM 804 C C . ALA B 1 13 ? 18.860 27.238 11.027 1.00 34.96 155 ALA B C 1
ATOM 805 O O . ALA B 1 13 ? 17.634 27.244 10.899 1.00 34.83 155 ALA B O 1
ATOM 807 N N . THR B 1 14 ? 19.461 27.263 12.212 1.00 35.10 156 THR B N 1
ATOM 808 C CA . THR B 1 14 ? 18.738 27.337 13.480 1.00 34.97 156 THR B CA 1
ATOM 809 C C . THR B 1 14 ? 17.951 28.664 13.626 1.00 34.81 156 THR B C 1
ATOM 810 O O . THR B 1 14 ? 16.765 28.664 13.984 1.00 34.72 156 THR B O 1
ATOM 814 N N . THR B 1 15 ? 18.606 29.785 13.342 1.00 34.55 157 THR B N 1
ATOM 815 C CA . THR B 1 15 ? 17.936 31.093 13.401 1.00 35.48 157 THR B CA 1
ATOM 816 C C . THR B 1 15 ? 16.757 31.103 12.421 1.00 35.32 157 THR B C 1
ATOM 817 O O . THR B 1 15 ? 15.646 31.484 12.793 1.00 35.35 157 THR B O 1
ATOM 821 N N . LEU B 1 16 ? 17.011 30.640 11.190 1.00 34.75 158 LEU B N 1
ATOM 822 C CA . LEU B 1 16 ? 16.004 30.640 10.142 1.00 34.90 158 LEU B CA 1
ATOM 823 C C . LEU B 1 16 ? 14.820 29.746 10.530 1.00 33.87 158 LEU B C 1
ATOM 824 O O . LEU B 1 16 ? 13.679 30.115 10.275 1.00 34.33 158 LEU B O 1
ATOM 829 N N . TYR B 1 17 ? 15.098 28.576 11.118 1.00 32.59 159 TYR B N 1
ATOM 830 C CA . TYR B 1 17 ? 14.056 27.691 11.627 1.00 31.89 159 TYR B CA 1
ATOM 831 C C . TYR B 1 17 ? 13.105 28.426 12.612 1.00 31.81 159 TYR B C 1
ATOM 832 O O . TYR B 1 17 ? 11.881 28.339 12.505 1.00 31.24 159 TYR B O 1
ATOM 841 N N . TYR B 1 18 ? 13.667 29.154 13.568 1.00 32.25 160 TYR B N 1
ATOM 842 C CA . TYR B 1 18 ? 12.839 29.921 14.488 1.00 31.69 160 TYR B CA 1
ATOM 843 C C . TYR B 1 18 ? 12.129 31.088 13.786 1.00 32.16 160 TYR B C 1
ATOM 844 O O . TYR B 1 18 ? 10.981 31.410 14.119 1.00 31.94 160 TYR B O 1
ATOM 853 N N . LEU B 1 19 ? 12.786 31.708 12.802 1.00 31.63 161 LEU B N 1
ATOM 854 C CA . LEU B 1 19 ? 12.180 32.864 12.118 1.00 32.43 161 LEU B CA 1
ATOM 855 C C . LEU B 1 19 ? 11.030 32.441 11.223 1.00 32.46 161 LEU B C 1
ATOM 856 O O . LEU B 1 19 ? 10.171 33.253 10.867 1.00 32.42 161 LEU B O 1
ATOM 861 N N . HIS B 1 20 ? 11.033 31.160 10.864 1.00 33.31 162 HIS B N 1
ATOM 862 C CA . HIS B 1 20 ? 9.962 30.544 10.078 1.00 33.74 162 HIS B CA 1
ATOM 863 C C . HIS B 1 20 ? 8.997 29.814 11.020 1.00 34.31 162 HIS B C 1
ATOM 864 O O . HIS B 1 20 ? 8.265 28.911 10.609 1.00 34.41 162 HIS B O 1
ATOM 871 N N . LYS B 1 21 ? 9.025 30.203 12.300 1.00 35.24 163 LYS B N 1
ATOM 872 C CA . LYS B 1 21 ? 8.130 29.653 13.336 1.00 35.57 163 LYS B CA 1
ATOM 873 C C . LYS B 1 21 ? 8.296 28.136 13.571 1.00 36.02 163 LYS B C 1
ATOM 874 O O . LYS B 1 21 ? 7.311 27.389 13.650 1.00 35.42 163 LYS B O 1
ATOM 880 N N . GLN B 1 22 ? 9.548 27.698 13.682 1.00 35.91 164 GLN B N 1
ATOM 881 C CA . GLN B 1 22 ? 9.892 26.300 13.942 1.00 36.55 164 GLN B CA 1
ATOM 882 C C . GLN B 1 22 ? 9.453 25.403 12.796 1.00 36.54 164 GLN B C 1
ATOM 883 O O . GLN B 1 22 ? 8.785 24.378 12.995 1.00 36.32 164 GLN B O 1
ATOM 889 N N . ALA B 1 23 ? 9.823 25.808 11.589 1.00 36.76 165 ALA B N 1
ATOM 890 C CA . ALA B 1 23 ? 9.533 25.019 10.398 1.00 37.08 165 ALA B CA 1
ATOM 891 C C . ALA B 1 23 ? 10.829 24.613 9.722 1.00 36.40 165 ALA B C 1
ATOM 892 O O . ALA B 1 23 ? 11.732 25.438 9.519 1.00 36.16 165 ALA B O 1
ATOM 902 N N . THR B 1 25 ? 11.917 24.253 6.757 1.00 34.84 167 THR B N 1
ATOM 903 C CA . THR B 1 25 ? 11.711 24.612 5.348 1.00 34.96 167 THR B CA 1
ATOM 904 C C . THR B 1 25 ? 12.824 23.998 4.493 1.00 35.48 167 THR B C 1
ATOM 905 O O . THR B 1 25 ? 13.858 23.558 5.025 1.00 36.12 167 THR B O 1
ATOM 909 N N . ASP B 1 26 ? 12.610 23.971 3.183 1.00 35.15 168 ASP B N 1
ATOM 910 C CA . ASP B 1 26 ? 13.628 23.577 2.223 1.00 35.87 168 ASP B CA 1
ATOM 911 C C . ASP B 1 26 ? 14.965 24.291 2.452 1.00 35.32 168 ASP B C 1
ATOM 912 O O . ASP B 1 26 ? 16.012 23.682 2.426 1.00 35.45 168 ASP B O 1
ATOM 917 N N . GLU B 1 27 ? 14.913 25.588 2.677 1.00 35.75 169 GLU B N 1
ATOM 918 C CA . GLU B 1 27 ? 16.105 26.363 2.944 1.00 36.08 169 GLU B CA 1
ATOM 919 C C . GLU B 1 27 ? 16.881 25.962 4.201 1.00 35.88 169 GLU B C 1
ATOM 920 O O . GLU B 1 27 ? 18.117 25.898 4.177 1.00 35.53 169 GLU B O 1
ATOM 926 N N . VAL B 1 28 ? 16.146 25.717 5.294 1.00 35.47 170 VAL B N 1
ATOM 927 C CA . VAL B 1 28 ? 16.703 25.227 6.536 1.00 35.23 170 VAL B CA 1
ATOM 928 C C . VAL B 1 28 ? 17.350 23.868 6.317 1.00 35.41 170 VAL B C 1
ATOM 929 O O . VAL B 1 28 ? 18.500 23.654 6.724 1.00 34.80 170 VAL B O 1
ATOM 933 N N . SER B 1 29 ? 16.624 22.948 5.675 1.00 36.02 171 SER B N 1
ATOM 934 C CA . SER B 1 29 ? 17.163 21.602 5.415 1.00 37.48 171 SER B CA 1
ATOM 935 C C . SER B 1 29 ? 18.441 21.670 4.576 1.00 36.73 171 SER B C 1
ATOM 936 O O . SER B 1 29 ? 19.400 21.007 4.906 1.00 37.14 171 SER B O 1
ATOM 939 N N . LEU B 1 30 ? 18.448 22.477 3.517 1.00 35.66 172 LEU B N 1
ATOM 940 C CA . LEU B 1 30 ? 19.631 22.628 2.666 1.00 36.18 172 LEU B CA 1
ATOM 941 C C . LEU B 1 30 ? 20.874 23.064 3.460 1.00 35.84 172 LEU B C 1
ATOM 942 O O . LEU B 1 30 ? 21.961 22.506 3.291 1.00 35.45 172 LEU B O 1
ATOM 947 N N . LEU B 1 31 ? 20.717 24.057 4.331 1.00 35.37 173 LEU B N 1
ATOM 948 C CA . LEU B 1 31 ? 21.840 24.516 5.169 1.00 35.36 173 LEU B CA 1
ATOM 949 C C . LEU B 1 31 ? 22.329 23.447 6.128 1.00 35.56 173 LEU B C 1
ATOM 950 O O . LEU B 1 31 ? 23.540 23.313 6.357 1.00 35.87 173 LEU B O 1
ATOM 955 N N . LEU B 1 32 ? 21.382 22.714 6.702 1.00 34.97 174 LEU B N 1
ATOM 956 C CA . LEU B 1 32 ? 21.680 21.567 7.569 1.00 34.97 174 LEU B CA 1
ATOM 957 C C . LEU B 1 32 ? 22.414 20.480 6.795 1.00 35.25 174 LEU B C 1
ATOM 958 O O . LEU B 1 32 ? 23.384 19.949 7.282 1.00 34.55 174 LEU B O 1
ATOM 963 N N . GLU B 1 33 ? 21.968 20.181 5.572 1.00 35.89 175 GLU B N 1
ATOM 964 C CA A GLU B 1 33 ? 22.585 19.168 4.728 0.50 36.89 175 GLU B CA 1
ATOM 965 C CA B GLU B 1 33 ? 22.635 19.148 4.799 0.50 36.08 175 GLU B CA 1
ATOM 966 C C . GLU B 1 33 ? 24.026 19.587 4.336 1.00 35.93 175 GLU B C 1
ATOM 967 O O . GLU B 1 33 ? 24.935 18.778 4.302 1.00 35.50 175 GLU B O 1
ATOM 978 N N . GLN B 1 34 ? 24.216 20.875 4.071 1.00 35.62 176 GLN B N 1
ATOM 979 C CA . GLN B 1 34 ? 25.537 21.418 3.777 1.00 36.03 176 GLN B CA 1
ATOM 980 C C . GLN B 1 34 ? 26.449 21.339 4.975 1.00 35.36 176 GLN B C 1
ATOM 981 O O . GLN B 1 34 ? 27.624 21.060 4.819 1.00 34.13 176 GLN B O 1
ATOM 987 N N . ALA B 1 35 ? 25.916 21.636 6.161 1.00 34.37 177 ALA B N 1
ATOM 988 C CA . ALA B 1 35 ? 26.711 21.550 7.385 1.00 34.83 177 ALA B CA 1
ATOM 989 C C . ALA B 1 35 ? 27.147 20.091 7.585 1.00 35.47 177 ALA B C 1
ATOM 990 O O . ALA B 1 35 ? 28.310 19.833 7.897 1.00 35.54 177 ALA B O 1
ATOM 992 N N . LEU B 1 36 ? 26.229 19.142 7.358 1.00 35.10 178 LEU B N 1
ATOM 993 C CA . LEU B 1 36 ? 26.524 17.722 7.622 1.00 35.28 178 LEU B CA 1
ATOM 994 C C . LEU B 1 36 ? 27.484 17.124 6.590 1.00 35.07 178 LEU B C 1
ATOM 995 O O . LEU B 1 36 ? 28.194 16.172 6.900 1.00 34.64 178 LEU B O 1
ATOM 1000 N N . GLN B 1 37 ? 27.515 17.688 5.383 1.00 35.31 179 GLN B N 1
ATOM 1001 C CA . GLN B 1 37 ? 28.545 17.309 4.400 1.00 36.35 179 GLN B CA 1
ATOM 1002 C C . GLN B 1 37 ? 29.958 17.695 4.831 1.00 36.40 179 GLN B C 1
ATOM 1003 O O . GLN B 1 37 ? 30.922 16.978 4.537 1.00 36.87 179 GLN B O 1
ATOM 1009 N N . LEU B 1 38 ? 30.081 18.827 5.511 1.00 36.37 180 LEU B N 1
ATOM 1010 C CA . LEU B 1 38 ? 31.357 19.247 6.073 1.00 37.00 180 LEU B CA 1
ATOM 1011 C C . LEU B 1 38 ? 31.732 18.431 7.321 1.00 37.70 180 LEU B C 1
ATOM 1012 O O . LEU B 1 38 ? 32.897 17.998 7.465 1.00 36.98 180 LEU B O 1
ATOM 1017 N N . GLU B 1 39 ? 30.732 18.201 8.181 1.00 37.86 181 GLU B N 1
ATOM 1018 C CA . GLU B 1 39 ? 30.886 17.543 9.476 1.00 39.33 181 GLU B CA 1
ATOM 1019 C C . GLU B 1 39 ? 29.677 16.648 9.713 1.00 39.89 181 GLU B C 1
ATOM 1020 O O . GLU B 1 39 ? 28.624 17.143 10.142 1.00 39.44 181 GLU B O 1
ATOM 1026 N N . PRO B 1 40 ? 29.814 15.339 9.407 1.00 40.28 182 PRO B N 1
ATOM 1027 C CA . PRO B 1 40 ? 28.747 14.346 9.492 1.00 40.16 182 PRO B CA 1
ATOM 1028 C C . PRO B 1 40 ? 28.115 14.211 10.872 1.00 40.00 182 PRO B C 1
ATOM 1029 O O . PRO B 1 40 ? 26.964 13.776 10.969 1.00 39.44 182 PRO B O 1
ATOM 1033 N N . TYR B 1 41 ? 28.868 14.561 11.919 1.00 39.82 183 TYR B N 1
ATOM 1034 C CA . TYR B 1 41 ? 28.371 14.452 13.271 1.00 40.17 183 TYR B CA 1
ATOM 1035 C C . TYR B 1 41 ? 28.269 15.819 13.914 1.00 40.18 183 TYR B C 1
ATOM 1036 O O . TYR B 1 41 ? 28.328 15.920 15.136 1.00 39.21 183 TYR B O 1
ATOM 1045 N N . ASN B 1 42 ? 28.085 16.869 13.092 1.00 39.14 184 ASN B N 1
ATOM 1046 C CA . ASN B 1 42 ? 27.940 18.220 13.625 1.00 38.91 184 ASN B CA 1
ATOM 1047 C C . ASN B 1 42 ? 26.796 18.297 14.667 1.00 39.16 184 ASN B C 1
ATOM 1048 O O . ASN B 1 42 ? 25.648 17.949 14.375 1.00 39.18 184 ASN B O 1
ATOM 1053 N N . GLU B 1 43 ? 27.139 18.751 15.869 1.00 38.68 185 GLU B N 1
ATOM 1054 C CA . GLU B 1 43 ? 26.231 18.756 17.007 1.00 39.20 185 GLU B CA 1
ATOM 1055 C C . GLU B 1 43 ? 25.064 19.748 16.841 1.00 38.16 185 GLU B C 1
ATOM 1056 O O . GLU B 1 43 ? 23.908 19.390 17.094 1.00 37.79 185 GLU B O 1
ATOM 1062 N N . ALA B 1 44 ? 25.371 20.991 16.456 1.00 37.14 186 ALA B N 1
ATOM 1063 C CA . ALA B 1 44 ? 24.327 21.987 16.223 1.00 36.23 186 ALA B CA 1
ATOM 1064 C C . ALA B 1 44 ? 23.303 21.513 15.175 1.00 36.08 186 ALA B C 1
ATOM 1065 O O . ALA B 1 44 ? 22.095 21.672 15.354 1.00 34.77 186 ALA B O 1
ATOM 1067 N N . ALA B 1 45 ? 23.794 20.969 14.059 1.00 35.47 187 ALA B N 1
ATOM 1068 C CA . ALA B 1 45 ? 22.909 20.455 13.005 1.00 34.90 187 ALA B CA 1
ATOM 1069 C C . ALA B 1 45 ? 22.054 19.273 13.491 1.00 34.95 187 ALA B C 1
ATOM 1070 O O . ALA B 1 45 ? 20.830 19.297 13.391 1.00 34.49 187 ALA B O 1
ATOM 1072 N N . LEU B 1 46 ? 22.703 18.246 14.013 1.00 35.38 188 LEU B N 1
ATOM 1073 C CA . LEU B 1 46 ? 21.982 17.057 14.438 1.00 36.92 188 LEU B CA 1
ATOM 1074 C C . LEU B 1 46 ? 21.073 17.314 15.657 1.00 37.21 188 LEU B C 1
ATOM 1075 O O . LEU B 1 46 ? 20.010 16.720 15.748 1.00 37.34 188 LEU B O 1
ATOM 1080 N N . SER B 1 47 ? 21.472 18.191 16.583 1.00 37.93 189 SER B N 1
ATOM 1081 C CA . SER B 1 47 ? 20.569 18.557 17.704 1.00 39.66 189 SER B CA 1
ATOM 1082 C C . SER B 1 47 ? 19.290 19.208 17.222 1.00 38.77 189 SER B C 1
ATOM 1083 O O . SER B 1 47 ? 18.202 18.865 17.685 1.00 38.93 189 SER B O 1
ATOM 1086 N N . LEU B 1 48 ? 19.426 20.197 16.348 1.00 38.02 190 LEU B N 1
ATOM 1087 C CA . LEU B 1 48 ? 18.245 20.826 15.745 1.00 37.52 190 LEU B CA 1
ATOM 1088 C C . LEU B 1 48 ? 17.297 19.784 15.086 1.00 37.18 190 LEU B C 1
ATOM 1089 O O . LEU B 1 48 ? 16.092 19.798 15.304 1.00 37.79 190 LEU B O 1
ATOM 1094 N N . ILE B 1 49 ? 17.847 18.910 14.270 1.00 36.09 191 ILE B N 1
ATOM 1095 C CA . ILE B 1 49 ? 17.049 17.900 13.604 1.00 35.77 191 ILE B CA 1
ATOM 1096 C C . ILE B 1 49 ? 16.381 16.980 14.630 1.00 35.86 191 ILE B C 1
ATOM 1097 O O . ILE B 1 49 ? 15.181 16.767 14.549 1.00 36.11 191 ILE B O 1
ATOM 1102 N N . ALA B 1 50 ? 17.154 16.475 15.597 1.00 35.80 192 ALA B N 1
ATOM 1103 C CA . ALA B 1 50 ? 16.617 15.553 16.629 1.00 36.61 192 ALA B CA 1
ATOM 1104 C C . ALA B 1 50 ? 15.537 16.257 17.462 1.00 36.56 192 ALA B C 1
ATOM 1105 O O . ALA B 1 50 ? 14.467 15.690 17.686 1.00 36.48 192 ALA B O 1
ATOM 1107 N N . ASN B 1 51 ? 15.812 17.495 17.892 1.00 35.56 193 ASN B N 1
ATOM 1108 C CA . ASN B 1 51 ? 14.880 18.265 18.721 1.00 36.40 193 ASN B CA 1
ATOM 1109 C C . ASN B 1 51 ? 13.559 18.546 18.007 1.00 36.29 193 ASN B C 1
ATOM 1110 O O . ASN B 1 51 ? 12.489 18.539 18.627 1.00 36.15 193 ASN B O 1
ATOM 1115 N N . ASP B 1 52 ? 13.660 18.839 16.713 1.00 36.30 194 ASP B N 1
ATOM 1116 C CA . ASP B 1 52 ? 12.511 19.135 15.885 1.00 36.00 194 ASP B CA 1
ATOM 1117 C C . ASP B 1 52 ? 11.625 17.866 15.769 1.00 35.78 194 ASP B C 1
ATOM 1118 O O . ASP B 1 52 ? 10.394 17.950 15.888 1.00 34.92 194 ASP B O 1
ATOM 1123 N N . HIS B 1 53 ? 12.254 16.713 15.506 1.00 35.09 195 HIS B N 1
ATOM 1124 C CA . HIS B 1 53 ? 11.526 15.431 15.501 1.00 34.47 195 HIS B CA 1
ATOM 1125 C C . HIS B 1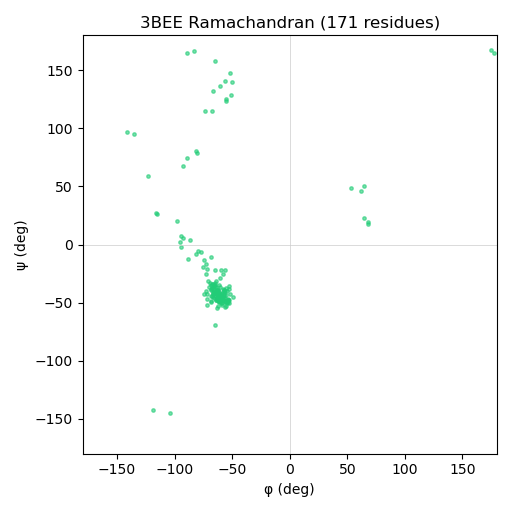 53 ? 10.788 15.231 16.823 1.00 34.84 195 HIS B C 1
ATOM 1126 O O . HIS B 1 53 ? 9.602 14.939 16.818 1.00 35.10 195 HIS B O 1
ATOM 1133 N N . PHE B 1 54 ? 11.509 15.404 17.941 1.00 34.62 196 PHE B N 1
ATOM 1134 C CA . PHE B 1 54 ? 10.986 15.230 19.308 1.00 34.62 196 PHE B CA 1
ATOM 1135 C C . PHE B 1 54 ? 9.752 16.098 19.574 1.00 34.72 196 PHE B C 1
ATOM 1136 O O . PHE B 1 54 ? 8.718 15.565 19.957 1.00 34.57 196 PHE B O 1
ATOM 1144 N N . ILE B 1 55 ? 9.834 17.414 19.315 1.00 34.86 197 ILE B N 1
ATOM 1145 C CA . ILE B 1 55 ? 8.709 18.308 19.605 1.00 34.64 197 ILE B CA 1
ATOM 1146 C C . ILE B 1 55 ? 7.559 18.153 18.585 1.00 35.62 197 ILE B C 1
ATOM 1147 O O . ILE B 1 55 ? 6.456 18.639 18.808 1.00 35.10 197 ILE B O 1
ATOM 1152 N N . SER B 1 56 ? 7.841 17.473 17.478 1.00 35.76 198 SER B N 1
ATOM 1153 C CA . SER B 1 56 ? 6.845 17.098 16.479 1.00 36.82 198 SER B CA 1
ATOM 1154 C C . SER B 1 56 ? 6.289 15.697 16.780 1.00 37.31 198 SER B C 1
ATOM 1155 O O . SER B 1 56 ? 5.530 15.159 15.985 1.00 37.89 198 SER B O 1
ATOM 1158 N N . PHE B 1 57 ? 6.683 15.112 17.912 1.00 37.52 199 PHE B N 1
ATOM 1159 C CA . PHE B 1 57 ? 6.224 13.776 18.342 1.00 37.69 199 PHE B CA 1
ATOM 1160 C C . PHE B 1 57 ? 6.672 12.662 17.390 1.00 37.51 199 PHE B C 1
ATOM 1161 O O . PHE B 1 57 ? 6.054 11.581 17.340 1.00 35.83 199 PHE B O 1
ATOM 1169 N N . ARG B 1 58 ? 7.742 12.931 16.638 1.00 37.12 200 ARG B N 1
ATOM 1170 C CA . ARG B 1 58 ? 8.374 11.894 15.797 1.00 37.90 200 ARG B CA 1
ATOM 1171 C C . ARG B 1 58 ? 9.476 11.252 16.629 1.00 37.43 200 ARG B C 1
ATOM 1172 O O . ARG B 1 58 ? 10.673 11.440 16.365 1.00 37.47 200 ARG B O 1
ATOM 1180 N N . PHE B 1 59 ? 9.058 10.530 17.670 1.00 37.24 201 PHE B N 1
ATOM 1181 C CA . PHE B 1 59 ? 9.992 10.068 18.705 1.00 36.76 201 PHE B CA 1
ATOM 1182 C C . PHE B 1 59 ? 11.060 9.109 18.190 1.00 36.64 201 PHE B C 1
ATOM 1183 O O . PHE B 1 59 ? 12.219 9.249 18.563 1.00 36.77 201 PHE B O 1
ATOM 1191 N N . GLN B 1 60 ? 10.690 8.152 17.330 1.00 36.99 202 GLN B N 1
ATOM 1192 C CA . GLN B 1 60 ? 11.701 7.223 16.781 1.00 36.84 202 GLN B CA 1
ATOM 1193 C C . GLN B 1 60 ? 12.747 7.956 15.939 1.00 36.58 202 GLN B C 1
ATOM 1194 O O . GLN B 1 60 ? 13.931 7.714 16.089 1.00 36.34 202 GLN B O 1
ATOM 1200 N N . GLU B 1 61 ? 12.306 8.855 15.060 1.00 36.63 203 GLU B N 1
ATOM 1201 C CA . GLU B 1 61 ? 13.249 9.674 14.305 1.00 36.83 203 GLU B CA 1
ATOM 1202 C C . GLU B 1 61 ? 14.145 10.542 15.177 1.00 36.85 203 GLU B C 1
ATOM 1203 O O . GLU B 1 61 ? 15.304 10.726 14.836 1.00 36.45 203 GLU B O 1
ATOM 1209 N N . ALA B 1 62 ? 13.615 11.071 16.294 1.00 36.32 204 ALA B N 1
ATOM 1210 C CA . ALA B 1 62 ? 14.450 11.807 17.248 1.00 36.58 204 ALA B CA 1
ATOM 1211 C C . ALA B 1 62 ? 15.580 10.915 17.781 1.00 36.46 204 ALA B C 1
ATOM 1212 O O . ALA B 1 62 ? 16.750 11.331 17.845 1.00 36.75 204 ALA B O 1
ATOM 1214 N N . ILE B 1 63 ? 15.218 9.693 18.162 1.00 37.12 205 ILE B N 1
ATOM 1215 C CA . ILE B 1 63 ? 16.145 8.717 18.752 1.00 36.80 205 ILE B CA 1
ATOM 1216 C C . ILE B 1 63 ? 17.231 8.370 17.740 1.00 37.39 205 ILE B C 1
ATOM 1217 O O . ILE B 1 63 ? 18.423 8.481 18.055 1.00 37.70 205 ILE B O 1
ATOM 1222 N N . ASP B 1 64 ? 16.809 7.979 16.531 1.00 37.32 206 ASP B N 1
ATOM 1223 C CA . ASP B 1 64 ? 17.710 7.684 15.404 1.00 37.80 206 ASP B CA 1
ATOM 1224 C C . ASP B 1 64 ? 18.689 8.815 15.153 1.00 37.73 206 ASP B C 1
ATOM 1225 O O . ASP B 1 64 ? 19.856 8.565 14.905 1.00 37.93 206 ASP B O 1
ATOM 1230 N N . THR B 1 65 ? 18.212 10.058 15.208 1.00 37.22 207 THR B N 1
ATOM 1231 C CA . THR B 1 65 ? 19.111 11.219 15.034 1.00 37.28 207 THR B CA 1
ATOM 1232 C C . THR B 1 65 ? 20.127 11.374 16.192 1.00 36.70 207 THR B C 1
ATOM 1233 O O . THR B 1 65 ? 21.309 11.637 15.958 1.00 36.94 207 THR B O 1
ATOM 1237 N N . TRP B 1 66 ? 19.666 11.236 17.433 1.00 36.83 208 TRP B N 1
ATOM 1238 C CA . TRP B 1 66 ? 20.565 11.262 18.590 1.00 36.88 208 TRP B CA 1
ATOM 1239 C C . TRP B 1 66 ? 21.573 10.098 18.554 1.00 36.77 208 TRP B C 1
ATOM 1240 O O . TRP B 1 66 ? 22.749 10.290 18.872 1.00 36.57 208 TRP B O 1
ATOM 1251 N N . VAL B 1 67 ? 21.131 8.916 18.125 1.00 36.61 209 VAL B N 1
ATOM 1252 C CA . VAL B 1 67 ? 22.061 7.771 17.995 1.00 37.15 209 VAL B CA 1
ATOM 12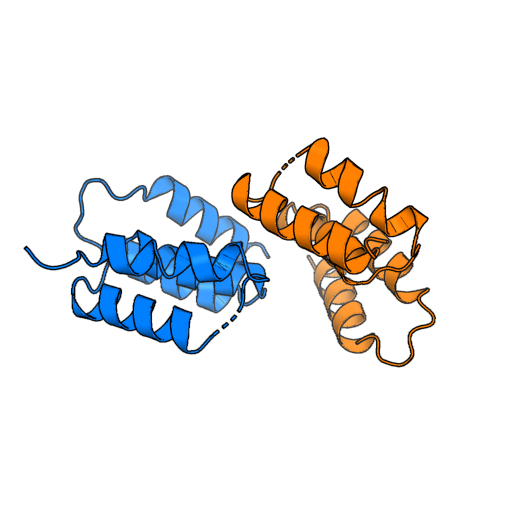53 C C . VAL B 1 67 ? 23.154 8.069 16.945 1.00 37.99 209 VAL B C 1
ATOM 1254 O O . VAL B 1 67 ? 24.342 7.755 17.177 1.00 37.46 209 VAL B O 1
ATOM 1258 N N . LEU B 1 68 ? 22.769 8.723 15.830 1.00 36.97 210 LEU B N 1
ATOM 1259 C CA . LEU B 1 68 ? 23.760 9.122 14.839 1.00 37.59 210 LEU B CA 1
ATOM 1260 C C . LEU B 1 68 ? 24.737 10.099 15.484 1.00 37.05 210 LEU B C 1
ATOM 1261 O O . LEU B 1 68 ? 25.945 9.954 15.333 1.00 36.33 210 LEU B O 1
ATOM 1266 N N . LEU B 1 69 ? 24.206 11.099 16.196 1.00 36.89 211 LEU B N 1
ATOM 1267 C CA . LEU B 1 69 ? 25.034 12.066 16.903 1.00 37.44 211 LEU B CA 1
ATOM 1268 C C . LEU B 1 69 ? 26.015 11.427 17.875 1.00 38.15 211 LEU B C 1
ATOM 1269 O O . LEU B 1 69 ? 27.163 11.879 17.992 1.00 39.10 211 LEU B O 1
ATOM 1274 N N . LEU B 1 70 ? 25.589 10.355 18.540 1.00 38.07 212 LEU B N 1
ATOM 1275 C CA . LEU B 1 70 ? 26.450 9.656 19.488 1.00 38.61 212 LEU B CA 1
ATOM 1276 C C . LEU B 1 70 ? 27.627 8.922 18.826 1.00 38.96 212 LEU B C 1
ATOM 1277 O O . LEU B 1 70 ? 28.537 8.468 19.528 1.00 39.06 212 LEU B O 1
ATOM 1282 N N . ASP B 1 71 ? 27.595 8.816 17.491 1.00 39.44 213 ASP B N 1
ATOM 1283 C CA . ASP B 1 71 ? 28.718 8.277 16.688 1.00 40.46 213 ASP B CA 1
ATOM 1284 C C . ASP B 1 71 ? 29.833 9.297 16.472 1.00 40.11 213 ASP B C 1
ATOM 1285 O O . ASP B 1 71 ? 30.882 8.960 15.909 1.00 39.67 213 ASP B O 1
ATOM 1290 N N . SER B 1 72 ? 29.596 10.535 16.915 1.00 39.57 214 SER B N 1
ATOM 1291 C CA . SER B 1 72 ? 30.647 11.538 17.008 1.00 39.61 214 SER B CA 1
ATOM 1292 C C . SER B 1 72 ? 31.886 11.056 17.777 1.00 40.46 214 SER B C 1
ATOM 1293 O O . SER B 1 72 ? 31.785 10.295 18.747 1.00 39.69 214 SER B O 1
ATOM 1296 N N . ASN B 1 73 ? 33.038 11.564 17.357 1.00 41.20 215 ASN B N 1
ATOM 1297 C CA . ASN B 1 73 ? 34.313 11.356 18.026 1.00 42.98 215 ASN B CA 1
ATOM 1298 C C . ASN B 1 73 ? 34.692 12.453 19.010 1.00 42.93 215 ASN B C 1
ATOM 1299 O O . ASN B 1 73 ? 35.736 12.376 19.644 1.00 43.53 215 ASN B O 1
ATOM 1304 N N . ASP B 1 74 ? 33.857 13.475 19.123 1.00 42.47 216 ASP B N 1
ATOM 1305 C CA . ASP B 1 74 ? 34.148 14.624 19.977 1.00 42.44 216 ASP B CA 1
ATOM 1306 C C . ASP B 1 74 ? 34.129 14.228 21.480 1.00 42.47 216 ASP B C 1
ATOM 1307 O O . ASP B 1 74 ? 33.072 13.857 22.007 1.00 42.29 216 ASP B O 1
ATOM 1312 N N . PRO B 1 75 ? 35.303 14.314 22.167 1.00 42.10 217 PRO B N 1
ATOM 1313 C CA . PRO B 1 75 ? 35.385 13.844 23.550 1.00 42.37 217 PRO B CA 1
ATOM 1314 C C . PRO B 1 75 ? 34.517 14.673 24.479 1.00 42.34 217 PRO B C 1
ATOM 1315 O O . PRO B 1 75 ? 34.134 14.201 25.554 1.00 42.04 217 PRO B O 1
ATOM 1319 N N . ASN B 1 76 ? 34.203 15.897 24.060 1.00 42.03 218 ASN B N 1
ATOM 1320 C CA . ASN B 1 76 ? 33.466 16.816 24.917 1.00 42.09 218 ASN B CA 1
ATOM 1321 C C . ASN B 1 76 ? 31.966 16.803 24.665 1.00 41.08 218 ASN B C 1
ATOM 1322 O O . ASN B 1 76 ? 31.220 17.531 25.321 1.00 41.14 218 ASN B O 1
ATOM 1327 N N . LEU B 1 77 ? 31.517 15.941 23.756 1.00 39.49 219 LEU B N 1
ATOM 1328 C CA . LEU B 1 77 ? 30.092 15.844 23.497 1.00 38.66 219 LEU B CA 1
ATOM 1329 C C . LEU B 1 77 ? 29.392 15.432 24.784 1.00 38.75 219 LEU B C 1
ATOM 1330 O O . LEU B 1 77 ? 29.881 14.548 25.502 1.00 38.71 219 LEU B O 1
ATOM 1335 N N . ASP B 1 78 ? 28.269 16.073 25.086 1.00 38.86 220 ASP B N 1
ATOM 1336 C CA . ASP B 1 78 ? 27.520 15.743 26.304 1.00 40.04 220 ASP B CA 1
ATOM 1337 C C . ASP B 1 78 ? 26.686 14.495 26.024 1.00 39.75 220 ASP B C 1
ATOM 1338 O O . ASP B 1 78 ? 25.480 14.587 25.741 1.00 39.87 220 ASP B O 1
ATOM 1343 N N . ARG B 1 79 ? 27.349 13.343 26.058 1.00 38.59 221 ARG B N 1
ATOM 1344 C CA . ARG B 1 79 ? 26.712 12.076 25.712 1.00 38.60 221 ARG B CA 1
ATOM 1345 C C . ARG B 1 79 ? 25.615 11.710 26.698 1.00 38.53 221 ARG B C 1
ATOM 1346 O O . ARG B 1 79 ? 24.603 11.128 26.303 1.00 38.80 221 ARG B O 1
ATOM 1354 N N . VAL B 1 80 ? 25.823 12.050 27.970 1.00 38.01 222 VAL B N 1
ATOM 1355 C CA . VAL B 1 80 ? 24.851 11.776 29.020 1.00 38.53 222 VAL B CA 1
ATOM 1356 C C . VAL B 1 80 ? 23.504 12.417 28.740 1.00 38.67 222 VAL B C 1
ATOM 1357 O O . VAL B 1 80 ? 22.477 11.748 28.862 1.00 39.48 222 VAL B O 1
ATOM 1361 N N . THR B 1 81 ? 23.504 13.698 28.372 1.00 38.41 223 THR B N 1
ATOM 1362 C CA . THR B 1 81 ? 22.262 14.422 28.117 1.00 39.03 223 THR B CA 1
ATOM 1363 C C . THR B 1 81 ? 21.568 13.849 26.893 1.00 39.02 223 THR B C 1
ATOM 1364 O O . THR B 1 81 ? 20.354 13.655 26.910 1.00 39.18 223 THR B O 1
ATOM 1368 N N . ILE B 1 82 ? 22.340 13.539 25.847 1.00 38.44 224 ILE B N 1
ATOM 1369 C CA . ILE B 1 82 ? 21.780 12.891 24.672 1.00 37.78 224 ILE B CA 1
ATOM 1370 C C . ILE B 1 82 ? 21.110 11.555 25.015 1.00 37.86 224 ILE B C 1
ATOM 1371 O O . ILE B 1 82 ? 19.997 11.290 24.561 1.00 38.17 224 ILE B O 1
ATOM 1376 N N . ILE B 1 83 ? 21.766 10.728 25.835 1.00 37.41 225 ILE B N 1
ATOM 1377 C CA . ILE B 1 83 ? 21.155 9.474 26.296 1.00 37.22 225 ILE B CA 1
ATOM 1378 C C . ILE B 1 83 ? 19.846 9.713 27.095 1.00 37.57 225 ILE B C 1
ATOM 1379 O O . ILE B 1 83 ? 18.868 9.011 26.887 1.00 37.15 225 ILE B O 1
ATOM 1384 N N . GLU B 1 84 ? 19.832 10.717 27.967 1.00 38.01 226 GLU B N 1
ATOM 1385 C CA . GLU B 1 84 ? 18.620 11.127 28.683 1.00 39.59 226 GLU B CA 1
ATOM 1386 C C . GLU B 1 84 ? 17.471 11.487 27.727 1.00 38.99 226 GLU B C 1
ATOM 1387 O O . GLU B 1 84 ? 16.304 11.187 28.006 1.00 38.58 226 GLU B O 1
ATOM 1393 N N . SER B 1 85 ? 17.813 12.171 26.628 1.00 39.52 227 SER B N 1
ATOM 1394 C CA . SER B 1 85 ? 16.839 12.582 25.596 1.00 39.55 227 SER B CA 1
ATOM 1395 C C . SER B 1 85 ? 16.301 11.353 24.875 1.00 39.07 227 SER B C 1
ATOM 1396 O O . SER B 1 85 ? 15.101 11.213 24.677 1.00 39.92 227 SER B O 1
ATOM 1399 N N . ILE B 1 86 ? 17.187 10.434 24.531 1.00 38.55 228 ILE B N 1
ATOM 1400 C CA . ILE B 1 86 ? 16.771 9.140 23.977 1.00 37.55 228 ILE B CA 1
ATOM 1401 C C . ILE B 1 86 ? 15.792 8.412 24.909 1.00 37.66 228 ILE B C 1
ATOM 1402 O O . ILE B 1 86 ? 14.718 7.987 24.478 1.00 37.37 228 ILE B O 1
ATOM 1407 N N . ASN B 1 87 ? 16.141 8.315 26.191 1.00 38.03 229 ASN B N 1
ATOM 1408 C CA . ASN B 1 87 ? 15.325 7.605 27.179 1.00 37.99 229 ASN B CA 1
ATOM 1409 C C . ASN B 1 87 ? 13.946 8.256 27.361 1.00 38.64 229 ASN B C 1
ATOM 1410 O O . ASN B 1 87 ? 12.921 7.556 27.507 1.00 38.88 229 ASN B O 1
ATOM 1415 N N . LYS B 1 88 ? 13.925 9.585 27.375 1.00 38.00 230 LYS B N 1
ATOM 1416 C CA . LYS B 1 88 ? 12.658 10.331 27.421 1.00 38.81 230 LYS B CA 1
ATOM 1417 C C . LYS B 1 88 ? 11.764 9.989 26.218 1.00 38.06 230 LYS B C 1
ATOM 1418 O O . LYS B 1 88 ? 10.581 9.659 26.385 1.00 37.77 230 LYS B O 1
ATOM 1424 N N . ALA B 1 89 ? 12.345 10.054 25.022 1.00 37.38 231 ALA B N 1
ATOM 1425 C CA . ALA B 1 89 ? 11.615 9.737 23.802 1.00 37.55 231 ALA B CA 1
ATOM 1426 C C . ALA B 1 89 ? 11.062 8.323 23.820 1.00 37.91 231 ALA B C 1
ATOM 1427 O O . ALA B 1 89 ? 9.917 8.123 23.422 1.00 38.12 231 ALA B O 1
ATOM 1429 N N . LYS B 1 90 ? 11.855 7.355 24.296 1.00 38.71 232 LYS B N 1
ATOM 1430 C CA . LYS B 1 90 ? 11.418 5.956 24.356 1.00 40.56 232 LYS B CA 1
ATOM 1431 C C . LYS B 1 90 ? 10.191 5.856 25.244 1.00 40.89 232 LYS B C 1
ATOM 1432 O O . LYS B 1 90 ? 9.235 5.175 24.918 1.00 41.48 232 LYS B O 1
ATOM 1438 N N . LYS B 1 91 ? 10.248 6.562 26.368 1.00 41.74 233 LYS B N 1
ATOM 1439 C CA . LYS B 1 91 ? 9.198 6.605 27.371 1.00 42.66 233 LYS B CA 1
ATOM 1440 C C . LYS B 1 91 ? 7.918 7.291 26.841 1.00 42.67 233 LYS B C 1
ATOM 1441 O O . LYS B 1 91 ? 6.801 6.890 27.199 1.00 41.26 233 LYS B O 1
ATOM 1447 N N . LEU B 1 92 ? 8.085 8.302 25.972 1.00 43.04 234 LEU B N 1
ATOM 1448 C CA . LEU B 1 92 ? 6.935 9.016 25.389 1.00 43.56 234 LEU B CA 1
ATOM 1449 C C . LEU B 1 92 ? 6.275 8.266 24.233 1.00 45.68 234 LEU B C 1
ATOM 1450 O O . LEU B 1 92 ? 5.131 8.545 23.901 1.00 45.41 234 LEU B O 1
#

Organism: Vibrio parahaemolyticus serotype O3:K6 (strain RIMD 2210633) (NCBI:txid223926)

Solvent-accessible surface area: 10621 Å² total

Secondary structure (DSSP, 8-state):
-PPPHHHHHHHHHHHHHTTTT--HHHHHHHHHHHHH-TT-HHHHHHHHHHHHHTT-HHHHHHHHHHHHT---TT--HHHHHHHHHHHHH-/---HHHHHHHHHHHHHHTT---HHHHHHHHHHHHH-TT-HHHHHHHHHHHHHTT-HHHHHHHHHHHTT---TTS-HHHHHHHHHHHHH-